Protein AF-A0A930F4P4-F1 (afdb_monomer_lite)

Foldseek 3Di:
DDPLLVLLVQQQVQQVHLVQFPDWDDDQFKIKTQGPDNVSHPQVSLCPDPQFVHWDQDPNIIITGRHRCVVVSVVSNCVRNVDDDDDDDDDDDDDVVVVVVVVVCCVLCVVCVVQLVVLCVLCVVLVVCPVVVVDDDPDPVSVVSNCSSCVCVVCVVVSD

Structure (mmCIF, N/CA/C/O backbone):
data_AF-A0A930F4P4-F1
#
_entry.id   AF-A0A930F4P4-F1
#
loop_
_atom_site.group_PDB
_atom_site.id
_atom_site.type_symbol
_atom_site.label_atom_id
_atom_site.label_alt_id
_atom_site.label_comp_id
_atom_site.label_asym_id
_atom_site.label_entity_id
_atom_site.label_seq_id
_atom_site.pdbx_PDB_ins_code
_atom_site.Cartn_x
_atom_site.Cartn_y
_atom_site.Cartn_z
_atom_site.occupancy
_atom_site.B_iso_or_equiv
_atom_site.auth_seq_id
_atom_site.auth_comp_id
_atom_site.auth_asym_id
_atom_site.auth_atom_id
_atom_site.pdbx_PDB_model_num
ATOM 1 N N . MET A 1 1 ? -22.867 -15.655 8.820 1.00 58.16 1 MET A N 1
ATOM 2 C CA . MET A 1 1 ? -21.708 -14.813 9.179 1.00 58.16 1 MET A CA 1
ATOM 3 C C . MET A 1 1 ? -20.467 -15.679 9.159 1.00 58.16 1 MET A C 1
ATOM 5 O O . MET A 1 1 ? -20.386 -16.603 9.967 1.00 58.16 1 MET A O 1
ATOM 9 N N . ASN A 1 2 ? -19.562 -15.405 8.221 1.00 81.19 2 ASN A N 1
ATOM 10 C CA . ASN A 1 2 ? -18.278 -16.103 8.097 1.00 81.19 2 ASN A CA 1
ATOM 11 C C . ASN A 1 2 ? -17.375 -15.764 9.297 1.00 81.19 2 ASN A C 1
ATOM 13 O O . ASN A 1 2 ? -17.566 -14.728 9.935 1.00 81.19 2 ASN A O 1
ATOM 17 N N . GLU A 1 3 ? -16.398 -16.612 9.625 1.00 85.56 3 GLU A N 1
ATOM 18 C CA . GLU A 1 3 ? -15.494 -16.368 10.765 1.00 85.56 3 GLU A CA 1
ATOM 19 C C . GLU A 1 3 ? -14.728 -15.046 10.627 1.00 85.56 3 GLU A C 1
ATOM 21 O O . GLU A 1 3 ? -14.674 -14.263 11.575 1.00 85.56 3 GLU A O 1
ATOM 26 N N . ASN A 1 4 ? -14.259 -14.732 9.416 1.00 88.69 4 ASN A N 1
ATOM 27 C CA . ASN A 1 4 ? -13.586 -13.468 9.101 1.00 88.69 4 ASN A CA 1
ATOM 28 C C . ASN A 1 4 ? -14.491 -12.250 9.317 1.00 88.69 4 ASN A C 1
ATOM 30 O O . ASN A 1 4 ? -14.046 -11.226 9.825 1.00 88.69 4 ASN A O 1
ATOM 34 N N . GLN A 1 5 ? -15.780 -12.386 9.007 1.00 88.12 5 GLN A N 1
ATOM 35 C CA . GLN A 1 5 ? -16.769 -11.333 9.203 1.00 88.12 5 GLN A CA 1
ATOM 36 C C . GLN A 1 5 ? -17.017 -11.063 10.694 1.00 88.12 5 GLN A C 1
ATOM 38 O O . GLN A 1 5 ? -17.101 -9.909 11.111 1.00 88.12 5 GLN A O 1
ATOM 43 N N . LYS A 1 6 ? -17.082 -12.120 11.515 1.00 89.94 6 LYS A N 1
ATOM 44 C CA . LYS A 1 6 ? -17.203 -11.991 12.976 1.00 89.94 6 LYS A CA 1
ATOM 45 C C . LYS A 1 6 ? -15.964 -11.334 13.578 1.00 89.94 6 LYS A C 1
ATOM 47 O O . LYS A 1 6 ? -16.098 -10.447 14.412 1.00 89.94 6 LYS A O 1
ATOM 52 N N . LEU A 1 7 ? -14.775 -11.738 13.126 1.00 91.38 7 LEU A N 1
ATOM 53 C CA . LEU A 1 7 ? -13.514 -11.151 13.569 1.00 91.38 7 LEU A CA 1
ATOM 54 C C . LEU A 1 7 ? -13.417 -9.669 13.178 1.00 91.38 7 LEU A C 1
ATOM 56 O O . LEU A 1 7 ? -13.073 -8.838 14.012 1.00 91.38 7 LEU A O 1
ATOM 60 N N . ALA A 1 8 ? -13.782 -9.322 11.944 1.00 91.38 8 ALA A N 1
ATOM 61 C CA . ALA A 1 8 ? -13.818 -7.940 11.480 1.00 91.38 8 ALA A CA 1
ATOM 62 C C . ALA A 1 8 ? -14.769 -7.069 12.319 1.00 91.38 8 ALA A C 1
ATOM 64 O O . ALA A 1 8 ? -14.388 -5.983 12.759 1.00 91.38 8 ALA A O 1
ATOM 65 N N . GLN A 1 9 ? -15.980 -7.562 12.596 1.00 90.50 9 GLN A N 1
ATOM 66 C CA . GLN A 1 9 ? -16.944 -6.865 13.446 1.00 90.50 9 GLN A CA 1
ATOM 67 C C . GLN A 1 9 ? -16.428 -6.708 14.884 1.00 90.50 9 GLN A C 1
ATOM 69 O O . GLN A 1 9 ? -16.490 -5.615 15.445 1.00 90.50 9 GLN A O 1
ATOM 74 N N . PHE A 1 10 ? -15.855 -7.768 15.456 1.00 92.38 10 PHE A N 1
ATOM 75 C CA . PHE A 1 10 ? -15.261 -7.733 16.791 1.00 92.38 10 PHE A CA 1
ATOM 76 C C . PHE A 1 10 ? -14.139 -6.693 16.889 1.00 92.38 10 PHE A C 1
ATOM 78 O O . PHE A 1 10 ? -14.086 -5.926 17.852 1.00 92.38 10 PHE A O 1
ATOM 85 N N . ILE A 1 11 ? -13.257 -6.627 15.884 1.00 92.75 11 ILE A N 1
ATOM 86 C CA . ILE A 1 11 ? -12.201 -5.611 15.832 1.00 92.75 11 ILE A CA 1
ATOM 87 C C . ILE A 1 11 ? -12.830 -4.218 15.795 1.00 92.75 11 ILE A C 1
ATOM 89 O O . ILE A 1 11 ? -12.423 -3.356 16.569 1.00 92.75 11 ILE A O 1
ATOM 93 N N . LEU A 1 12 ? -13.844 -4.003 14.953 1.00 91.31 12 LEU A N 1
ATOM 94 C CA . LEU A 1 12 ? -14.498 -2.704 14.797 1.00 91.31 12 LEU A CA 1
ATOM 95 C C . LEU A 1 12 ? -15.121 -2.190 16.103 1.00 91.31 12 LEU A C 1
ATOM 97 O O . LEU A 1 12 ? -14.959 -1.021 16.454 1.00 91.31 12 LEU A O 1
ATOM 101 N N . GLU A 1 13 ? -15.808 -3.060 16.837 1.00 91.00 13 GLU A N 1
ATOM 102 C CA . GLU A 1 13 ? -16.420 -2.725 18.127 1.00 91.00 13 GLU A CA 1
ATOM 103 C C . GLU A 1 13 ? -15.356 -2.368 19.175 1.00 91.00 13 GLU A C 1
ATOM 105 O O . GLU A 1 13 ? -15.496 -1.385 19.905 1.00 91.00 13 GLU A O 1
ATOM 110 N N . ASN A 1 14 ? -14.240 -3.099 19.191 1.00 92.50 14 ASN A N 1
ATOM 111 C CA . ASN A 1 14 ? -13.162 -2.889 20.156 1.00 92.50 14 ASN A CA 1
ATOM 112 C C . ASN A 1 14 ? -12.229 -1.722 19.826 1.00 92.50 14 ASN A C 1
ATOM 114 O O . ASN A 1 14 ? -11.478 -1.298 20.702 1.00 92.50 14 ASN A O 1
ATOM 118 N N . VAL A 1 15 ? -12.267 -1.174 18.610 1.00 91.62 15 VAL A N 1
ATOM 119 C CA . VAL A 1 15 ? -11.529 0.052 18.258 1.00 91.62 15 VAL A CA 1
ATOM 120 C C . VAL A 1 15 ? -12.364 1.321 18.419 1.00 91.62 15 VAL A C 1
ATOM 122 O O . VAL A 1 15 ? -11.922 2.385 17.999 1.00 91.62 15 VAL A O 1
ATOM 125 N N . GLY A 1 16 ? -1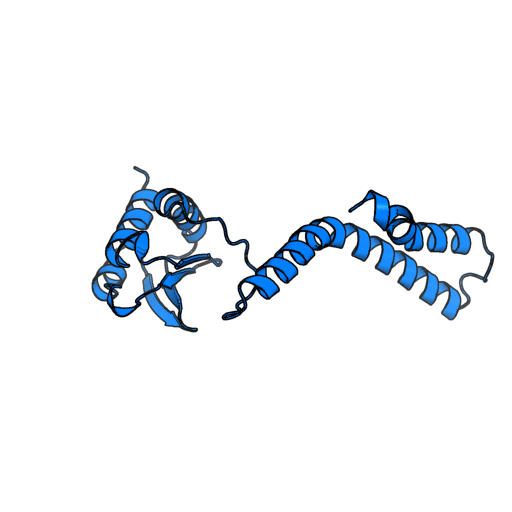3.550 1.249 19.033 1.00 85.31 16 GLY A N 1
ATOM 126 C CA . GLY A 1 16 ? -14.424 2.408 19.247 1.00 85.31 16 GLY A CA 1
ATOM 127 C C . GLY A 1 16 ? -15.399 2.683 18.097 1.00 85.31 16 GLY A C 1
ATOM 128 O O . GLY A 1 16 ? -15.924 3.793 17.993 1.00 85.31 16 GLY A O 1
ATOM 129 N N . GLY A 1 17 ? -15.648 1.686 17.243 1.00 88.12 17 GLY A N 1
ATOM 130 C CA . GLY A 1 17 ? -16.630 1.732 16.164 1.00 88.12 17 GLY A CA 1
ATOM 131 C C . GLY A 1 17 ? -16.146 2.424 14.889 1.00 88.12 17 GLY A C 1
ATOM 132 O O . GLY A 1 17 ? -15.059 3.000 14.822 1.00 88.12 17 GLY A O 1
ATOM 133 N N . LYS A 1 18 ? -17.006 2.398 13.862 1.00 85.56 18 LYS A N 1
ATOM 134 C CA . LYS A 1 18 ? -16.740 2.975 12.529 1.00 85.56 18 LYS A CA 1
ATOM 135 C C . LYS A 1 18 ? -16.308 4.439 12.565 1.00 85.56 18 LYS A C 1
ATOM 137 O O . LYS A 1 18 ? -15.495 4.862 11.760 1.00 85.56 18 LYS A O 1
ATOM 142 N N . GLU A 1 19 ? -16.818 5.210 13.521 1.00 85.00 19 GLU A N 1
ATOM 143 C CA . GLU A 1 19 ? -16.555 6.647 13.597 1.00 85.00 19 GLU A CA 1
ATOM 144 C C . GLU A 1 19 ? -15.145 6.969 14.093 1.00 85.00 19 GLU A C 1
ATOM 146 O O . GLU A 1 19 ? -14.644 8.067 13.830 1.00 85.00 19 GLU A O 1
ATOM 151 N N . ASN A 1 20 ? -14.509 6.021 14.789 1.00 87.75 20 ASN A N 1
ATOM 152 C CA . ASN A 1 20 ? -13.151 6.161 15.295 1.00 87.75 20 ASN A CA 1
ATOM 153 C C . ASN A 1 20 ? -12.086 5.703 14.289 1.00 87.75 20 ASN A C 1
ATOM 155 O O . ASN A 1 20 ? -10.915 6.023 14.472 1.00 87.75 20 ASN A O 1
ATOM 159 N N . VAL A 1 21 ? -12.474 4.986 13.233 1.00 88.50 21 VAL A N 1
ATOM 160 C CA . VAL A 1 21 ? -11.564 4.541 12.173 1.00 88.50 21 VAL A CA 1
ATOM 161 C C . VAL A 1 21 ? -11.439 5.653 11.133 1.00 88.50 21 VAL A C 1
ATOM 163 O O . VAL A 1 21 ? -12.424 6.067 10.529 1.00 88.50 21 VAL A O 1
ATOM 166 N N . GLU A 1 22 ? -10.227 6.168 10.948 1.00 84.75 22 GLU A N 1
ATOM 167 C CA . GLU A 1 22 ? -9.915 7.155 9.911 1.00 84.75 22 GLU A CA 1
ATOM 168 C C . GLU A 1 22 ? -9.569 6.456 8.595 1.00 84.75 22 GLU A C 1
ATOM 170 O O . GLU A 1 22 ? -10.137 6.785 7.559 1.00 84.75 22 GLU A O 1
ATOM 175 N N . SER A 1 23 ? -8.688 5.455 8.650 1.00 82.06 23 SER A N 1
ATOM 176 C CA . SER A 1 23 ? -8.375 4.602 7.505 1.00 82.06 23 SER A CA 1
ATOM 177 C C . SER A 1 23 ? -7.884 3.221 7.935 1.00 82.06 23 SER A C 1
ATOM 179 O O . SER A 1 23 ? -7.468 3.005 9.080 1.00 82.06 23 SER A O 1
ATOM 181 N N . ALA A 1 24 ? -7.966 2.262 7.014 1.00 88.12 24 ALA A N 1
ATOM 182 C CA . ALA A 1 24 ? -7.574 0.878 7.232 1.00 88.12 24 ALA A CA 1
ATOM 183 C C . ALA A 1 24 ? -6.755 0.367 6.042 1.00 88.12 24 ALA A C 1
ATOM 185 O O . ALA A 1 24 ? -7.159 0.512 4.891 1.00 88.12 24 ALA A O 1
ATOM 186 N N . THR A 1 25 ? -5.630 -0.284 6.326 1.00 89.00 25 THR A N 1
ATOM 187 C CA . THR A 1 25 ? -4.769 -0.947 5.333 1.00 89.00 25 THR A CA 1
ATOM 188 C C . THR A 1 25 ? -4.315 -2.301 5.872 1.00 89.00 25 THR A C 1
ATOM 190 O O . THR A 1 25 ? -4.450 -2.572 7.066 1.00 89.00 25 THR A O 1
ATOM 193 N N . HIS A 1 26 ? -3.758 -3.167 5.028 1.00 91.44 26 HIS A N 1
ATOM 194 C CA . HIS A 1 26 ? -3.198 -4.440 5.479 1.00 91.44 26 HIS A CA 1
ATOM 195 C C . HIS A 1 26 ? -1.883 -4.768 4.766 1.00 91.44 26 HIS A C 1
ATOM 197 O O . HIS A 1 26 ? -1.576 -4.241 3.699 1.00 91.44 26 HIS A O 1
ATOM 203 N N . CYS A 1 27 ? -1.078 -5.623 5.392 1.00 88.50 27 CYS A N 1
ATOM 204 C CA . CYS A 1 27 ? 0.033 -6.320 4.743 1.00 88.50 27 CYS A CA 1
ATOM 205 C C . CYS A 1 27 ? -0.228 -7.834 4.777 1.00 88.50 27 CYS A C 1
ATOM 207 O O . CYS A 1 27 ? -1.350 -8.253 5.018 1.00 88.50 27 CYS A O 1
ATOM 209 N N . MET A 1 28 ? 0.801 -8.665 4.588 1.00 86.69 28 MET A N 1
ATOM 210 C CA . MET A 1 28 ? 0.652 -10.128 4.578 1.00 86.69 28 MET A CA 1
ATOM 211 C C . MET A 1 28 ? 0.095 -10.713 5.891 1.00 86.69 28 MET A C 1
ATOM 213 O O . MET A 1 28 ? -0.517 -11.774 5.876 1.00 86.69 28 MET A O 1
ATOM 217 N N . THR A 1 29 ? 0.337 -10.064 7.040 1.00 94.06 29 THR A N 1
ATOM 218 C CA . THR A 1 29 ? -0.022 -10.621 8.363 1.00 94.06 29 THR A CA 1
ATOM 219 C C . THR A 1 29 ? -0.684 -9.648 9.336 1.00 94.06 29 THR A C 1
ATOM 221 O O . THR A 1 29 ? -1.091 -10.060 10.427 1.00 94.06 29 THR A O 1
ATOM 224 N N . ARG A 1 30 ? -0.777 -8.357 8.990 1.00 94.06 30 ARG A N 1
ATOM 225 C CA . ARG A 1 30 ? -1.219 -7.306 9.921 1.00 94.06 30 ARG A CA 1
ATOM 226 C C . ARG A 1 30 ? -2.266 -6.405 9.296 1.00 94.06 30 ARG A C 1
ATOM 228 O O . ARG A 1 30 ? -2.057 -5.892 8.197 1.00 94.06 30 ARG A O 1
ATOM 235 N N . LEU A 1 31 ? -3.333 -6.170 10.047 1.00 93.06 31 LEU A N 1
ATOM 236 C CA . LEU A 1 31 ? -4.327 -5.144 9.780 1.00 93.06 31 LEU A CA 1
ATOM 237 C C . LEU A 1 31 ? -3.872 -3.861 10.480 1.00 93.06 31 LEU A C 1
ATOM 239 O O . L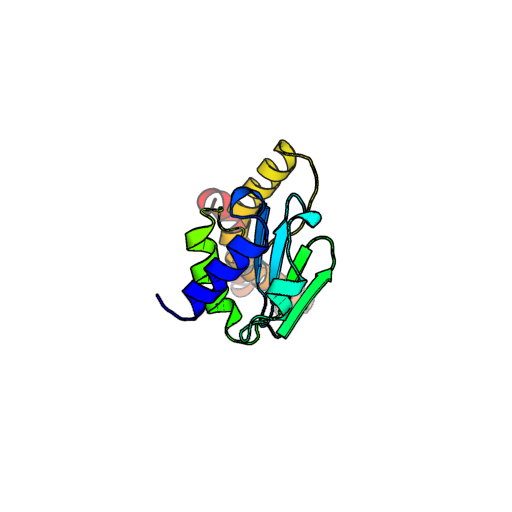EU A 1 31 ? -3.641 -3.856 11.688 1.00 93.06 31 LEU A O 1
ATOM 243 N N . ARG A 1 32 ? -3.695 -2.781 9.725 1.00 93.69 32 ARG A N 1
ATOM 244 C CA . ARG A 1 32 ? -3.215 -1.487 10.215 1.00 93.69 32 ARG A CA 1
ATOM 245 C C . ARG A 1 32 ? -4.362 -0.490 10.180 1.00 93.69 32 ARG A C 1
ATOM 247 O O . ARG A 1 32 ? -4.858 -0.147 9.110 1.00 93.69 32 ARG A O 1
ATOM 254 N N . LEU A 1 33 ? -4.752 -0.010 11.351 1.00 91.62 33 LEU A N 1
ATOM 255 C CA . LEU A 1 33 ? -5.844 0.932 11.535 1.00 91.62 33 LEU A CA 1
ATOM 256 C C . LEU A 1 33 ? -5.286 2.275 11.988 1.00 91.62 33 LEU A C 1
ATOM 258 O O . LEU A 1 33 ? -4.581 2.368 12.997 1.00 91.62 33 LEU A O 1
ATOM 262 N N . LYS A 1 34 ? -5.625 3.325 11.248 1.00 90.12 34 LYS A N 1
ATOM 263 C CA . LYS A 1 34 ? -5.442 4.698 11.700 1.00 90.12 34 LYS A CA 1
ATOM 264 C C . LYS A 1 34 ? -6.704 5.100 12.452 1.00 90.12 34 LYS A C 1
ATOM 266 O O . LYS A 1 34 ? -7.793 5.097 11.881 1.00 90.12 34 LYS A O 1
ATOM 271 N N . LEU A 1 35 ? -6.563 5.380 13.743 1.00 89.50 35 LEU A N 1
ATOM 272 C CA . LEU A 1 35 ? -7.678 5.738 14.615 1.00 89.50 35 LEU A CA 1
ATOM 273 C C . LEU A 1 35 ? -7.635 7.230 14.938 1.00 89.50 35 LEU A C 1
ATOM 275 O O . LEU A 1 35 ? -6.556 7.775 15.164 1.00 89.50 35 LEU A O 1
ATOM 279 N N . LYS A 1 36 ? -8.807 7.865 15.028 1.00 87.50 36 LYS A N 1
ATOM 280 C CA . LYS A 1 36 ? -8.929 9.261 15.479 1.00 87.50 36 LYS A CA 1
ATOM 281 C C . LYS A 1 36 ? -8.522 9.405 16.942 1.00 87.50 36 LYS A C 1
ATOM 283 O O . LYS A 1 36 ? -7.842 10.357 17.307 1.00 87.50 36 LYS A O 1
ATOM 288 N N . ASP A 1 37 ? -8.933 8.447 17.769 1.00 88.62 37 ASP A N 1
ATOM 289 C CA . ASP A 1 37 ? -8.560 8.363 19.174 1.00 88.62 37 ASP A CA 1
ATOM 290 C C . ASP A 1 37 ? -8.128 6.936 19.518 1.00 88.62 37 ASP A C 1
ATOM 292 O O . ASP A 1 37 ? -8.932 6.000 19.561 1.00 88.62 37 ASP A O 1
ATOM 296 N N . THR A 1 38 ? -6.832 6.767 19.772 1.00 87.56 38 THR A N 1
ATOM 297 C CA . THR A 1 38 ? -6.257 5.458 20.110 1.00 87.56 38 THR A CA 1
ATOM 298 C C . THR A 1 38 ? -6.656 5.001 21.519 1.00 87.56 38 THR A C 1
ATOM 300 O O . THR A 1 38 ? -6.639 3.805 21.799 1.00 87.56 38 THR A O 1
ATOM 303 N N . SER A 1 39 ? -7.085 5.913 22.395 1.00 87.50 39 SER A N 1
ATOM 304 C CA . SER A 1 39 ? -7.487 5.602 23.777 1.00 87.50 39 SER A CA 1
ATOM 305 C C . SER A 1 39 ? -8.792 4.805 23.843 1.00 87.50 39 SER A C 1
ATOM 307 O O . SER A 1 39 ? -9.045 4.108 24.821 1.00 87.50 39 SER A O 1
ATOM 309 N N . LYS A 1 40 ? -9.615 4.881 22.789 1.00 87.88 40 LYS A N 1
ATOM 310 C CA . LYS A 1 40 ? -10.861 4.111 22.653 1.00 87.88 40 LYS A CA 1
ATOM 311 C C . LYS A 1 40 ? -10.629 2.663 22.223 1.00 87.88 40 LYS A C 1
ATOM 313 O O . LYS A 1 40 ? -11.574 1.879 22.226 1.00 87.88 40 LYS A O 1
ATOM 318 N N . ALA A 1 41 ? -9.403 2.307 21.837 1.00 90.81 41 ALA A N 1
ATOM 319 C CA . ALA A 1 41 ? -9.078 0.949 21.439 1.00 90.81 41 ALA A CA 1
ATOM 320 C C . ALA A 1 41 ? -8.843 0.056 22.664 1.00 90.81 41 ALA A C 1
ATOM 322 O O . ALA A 1 41 ? -7.867 0.219 23.400 1.00 90.81 41 ALA A O 1
ATOM 323 N N . ASN A 1 42 ? -9.705 -0.941 22.852 1.00 92.44 42 ASN A N 1
ATOM 324 C CA . ASN A 1 42 ? -9.560 -1.947 23.895 1.00 92.44 42 ASN A CA 1
ATOM 325 C C . ASN A 1 42 ? -8.590 -3.052 23.453 1.00 92.44 42 ASN A C 1
ATOM 327 O O . ASN A 1 42 ? -8.983 -4.140 23.032 1.00 92.44 42 ASN A O 1
ATOM 331 N N . ARG A 1 43 ? -7.293 -2.752 23.555 1.00 91.12 43 ARG A N 1
ATOM 332 C CA . ARG A 1 43 ? -6.206 -3.666 23.173 1.00 91.12 43 ARG A CA 1
ATOM 333 C C . ARG A 1 43 ? -6.223 -4.972 23.957 1.00 91.12 43 ARG A C 1
ATOM 335 O O . ARG A 1 43 ? -6.032 -6.024 23.369 1.00 91.12 43 ARG A O 1
ATOM 342 N N . THR A 1 44 ? -6.546 -4.917 25.247 1.00 89.88 44 THR A N 1
ATOM 343 C CA . THR A 1 44 ? -6.651 -6.114 26.086 1.00 89.88 44 THR A CA 1
ATOM 344 C C . THR A 1 44 ? -7.710 -7.076 25.555 1.00 89.88 44 THR A C 1
ATOM 346 O O . THR A 1 44 ? -7.488 -8.280 25.535 1.00 89.88 44 THR A O 1
ATOM 349 N N . ASN A 1 45 ? -8.862 -6.575 25.105 1.00 91.94 45 ASN A N 1
ATOM 350 C CA . ASN A 1 45 ? -9.897 -7.443 24.542 1.00 91.94 45 ASN A CA 1
ATOM 351 C C . ASN A 1 45 ? -9.509 -7.972 23.152 1.00 91.94 45 ASN A C 1
ATOM 353 O O . ASN A 1 45 ? -9.774 -9.128 22.838 1.00 91.94 45 ASN A O 1
ATOM 357 N N . LEU A 1 46 ? -8.827 -7.153 22.344 1.00 92.06 46 LEU A N 1
ATOM 358 C CA . LEU A 1 46 ? -8.289 -7.585 21.054 1.00 92.06 46 LEU A CA 1
ATOM 359 C C . LEU A 1 46 ? -7.251 -8.707 21.214 1.00 92.06 46 LEU A C 1
ATOM 361 O O . LEU A 1 46 ? -7.338 -9.704 20.509 1.00 92.06 46 LEU A O 1
ATOM 365 N N . ASP A 1 47 ? -6.325 -8.586 22.165 1.00 91.81 47 ASP A N 1
ATOM 366 C CA . ASP A 1 47 ? -5.264 -9.575 22.411 1.00 91.81 47 ASP A CA 1
ATOM 367 C C . ASP A 1 47 ? -5.795 -10.908 22.970 1.00 91.81 47 ASP A C 1
ATOM 369 O O . ASP A 1 47 ? -5.149 -11.940 22.822 1.00 91.81 47 ASP A O 1
ATOM 373 N N . ASN A 1 48 ? -6.975 -10.904 23.599 1.00 91.88 48 ASN A N 1
ATOM 374 C CA . ASN A 1 48 ? -7.608 -12.111 24.141 1.00 91.88 48 ASN A CA 1
ATOM 375 C C . ASN A 1 48 ? -8.449 -12.882 23.109 1.00 91.88 48 ASN A C 1
ATOM 377 O O . ASN A 1 48 ? -8.966 -13.958 23.415 1.00 91.88 48 ASN A O 1
ATOM 381 N N . HIS A 1 49 ? -8.632 -12.346 21.901 1.00 92.50 49 HIS A N 1
ATOM 382 C CA . HIS A 1 49 ? -9.436 -13.003 20.879 1.00 92.50 49 HIS A CA 1
ATOM 383 C C . HIS A 1 49 ? -8.627 -14.108 20.172 1.00 92.50 49 HIS A C 1
ATOM 385 O O . HIS A 1 49 ? -7.529 -13.837 19.694 1.00 92.50 49 HIS A O 1
ATOM 391 N N . PRO A 1 50 ? -9.165 -15.331 19.989 1.00 88.06 50 PRO A N 1
ATOM 392 C CA . PRO A 1 50 ? -8.407 -16.468 19.443 1.00 88.06 50 PRO A CA 1
ATOM 393 C C . PRO A 1 50 ? -7.890 -16.260 18.009 1.00 88.06 50 PRO A C 1
ATOM 395 O O . PRO A 1 50 ? -6.921 -16.887 17.600 1.00 88.06 50 PRO A O 1
ATOM 398 N N . GLY A 1 51 ? -8.537 -15.380 17.241 1.00 87.62 51 GLY A N 1
ATOM 399 C CA . GLY A 1 51 ? -8.116 -14.989 15.889 1.00 87.62 51 GLY A CA 1
ATOM 400 C C . GLY A 1 51 ? -7.095 -13.845 15.824 1.00 87.62 51 GLY A C 1
ATOM 401 O O . GLY A 1 51 ? -6.815 -13.362 14.731 1.00 87.62 51 GLY A O 1
ATOM 402 N N . ILE A 1 52 ? -6.591 -13.354 16.960 1.00 93.75 52 ILE A N 1
ATOM 403 C CA . ILE A 1 52 ? -5.622 -12.253 17.034 1.00 93.75 52 ILE A CA 1
ATOM 404 C C . ILE A 1 52 ? -4.406 -12.749 17.814 1.00 93.75 52 ILE A C 1
ATOM 406 O O . ILE A 1 52 ? -4.520 -13.231 18.933 1.00 93.75 52 ILE A O 1
ATOM 410 N N . ILE A 1 53 ? -3.224 -12.627 17.215 1.00 92.31 53 ILE A N 1
ATOM 411 C CA . ILE A 1 53 ? -1.962 -13.037 17.839 1.00 92.31 53 ILE A CA 1
ATOM 412 C C . ILE A 1 53 ? -1.509 -11.975 18.843 1.00 92.31 53 ILE A C 1
ATOM 414 O O . ILE A 1 53 ? -1.039 -12.301 19.927 1.00 92.31 53 ILE A O 1
ATOM 418 N N . SER A 1 54 ? -1.584 -10.699 18.457 1.00 92.62 54 SER A N 1
ATOM 419 C CA . SER A 1 54 ? -1.332 -9.553 19.339 1.00 92.62 54 SER A CA 1
ATOM 420 C C . SER A 1 54 ? -1.676 -8.229 18.658 1.00 92.62 54 SER A C 1
ATOM 422 O O . SER A 1 54 ? -1.798 -8.137 17.432 1.00 92.62 54 SER A O 1
ATOM 424 N N . THR A 1 55 ? -1.785 -7.176 19.463 1.00 93.12 55 THR A N 1
ATOM 425 C CA . THR A 1 55 ? -1.968 -5.798 19.027 1.00 93.12 55 THR A CA 1
ATOM 426 C C . THR A 1 55 ? -0.843 -4.896 19.511 1.00 93.12 55 THR A C 1
ATOM 428 O O . THR A 1 55 ? -0.434 -4.883 20.676 1.00 93.12 55 THR A O 1
ATOM 431 N N . GLN A 1 56 ? -0.357 -4.054 18.609 1.00 92.75 56 GLN A N 1
ATOM 432 C CA . GLN A 1 56 ? 0.688 -3.083 18.910 1.00 92.75 56 GLN A CA 1
ATOM 433 C C . GLN A 1 56 ? 0.354 -1.730 18.301 1.00 92.75 56 GLN A C 1
ATOM 435 O O . GLN A 1 56 ? -0.317 -1.646 17.278 1.00 92.75 56 GLN A O 1
ATOM 440 N N . ILE A 1 57 ? 0.849 -0.660 18.914 1.00 90.25 57 ILE A N 1
ATOM 441 C CA . ILE A 1 57 ? 0.795 0.677 18.325 1.00 90.25 57 ILE A CA 1
ATOM 442 C C . ILE A 1 57 ? 2.190 0.975 17.792 1.00 90.25 57 ILE A C 1
ATOM 444 O O . ILE A 1 57 ? 3.157 0.976 18.550 1.00 90.25 57 ILE A O 1
ATOM 448 N N . ALA A 1 58 ? 2.295 1.195 16.488 1.00 86.62 58 ALA A N 1
ATOM 449 C CA . ALA A 1 58 ? 3.542 1.562 15.831 1.00 86.62 58 ALA A CA 1
ATOM 450 C C . ALA A 1 58 ? 3.239 2.573 14.728 1.00 86.62 58 ALA A C 1
ATOM 452 O O . ALA A 1 58 ? 2.223 2.451 14.044 1.00 86.62 58 ALA A O 1
ATOM 453 N N . GLU A 1 59 ? 4.103 3.581 14.583 1.00 84.94 59 GLU A N 1
ATOM 454 C CA . GLU A 1 59 ? 3.952 4.636 13.565 1.00 84.94 59 GLU A CA 1
ATOM 455 C C . GLU A 1 59 ? 2.593 5.363 13.658 1.00 84.94 59 GLU A C 1
ATOM 457 O O . GLU A 1 59 ? 1.977 5.706 12.654 1.00 84.94 59 GLU A O 1
ATOM 462 N N . GLY A 1 60 ? 2.068 5.540 14.878 1.00 82.50 60 GLY A N 1
ATOM 463 C CA . GLY A 1 60 ? 0.766 6.184 15.102 1.00 82.50 60 GLY A CA 1
ATOM 464 C C . GLY A 1 60 ? -0.449 5.385 14.607 1.00 82.50 60 GLY A C 1
ATOM 465 O O . GLY A 1 60 ? -1.545 5.935 14.541 1.00 82.50 60 GLY A O 1
ATOM 466 N N . LYS A 1 61 ? -0.279 4.103 14.261 1.00 89.12 61 LYS A N 1
ATOM 467 C CA . LYS A 1 61 ? -1.348 3.199 13.808 1.00 89.12 61 LYS A CA 1
ATOM 468 C C . LYS A 1 61 ? -1.487 2.028 14.774 1.00 89.12 61 LYS A C 1
ATOM 470 O O . LYS A 1 61 ? -0.490 1.500 15.275 1.00 89.12 61 LYS A O 1
ATOM 475 N N . LEU A 1 62 ? -2.720 1.592 15.006 1.00 93.69 62 LEU A N 1
ATOM 476 C CA . LEU A 1 62 ? -3.000 0.338 15.694 1.00 93.69 62 LEU A CA 1
ATOM 477 C C . LEU A 1 62 ? -2.792 -0.811 14.703 1.00 93.69 62 LEU A C 1
ATOM 479 O O . LEU A 1 62 ? -3.463 -0.884 13.677 1.00 93.69 62 LEU A O 1
ATOM 483 N N . GLN A 1 63 ? -1.858 -1.706 14.998 1.00 93.50 63 GLN A N 1
ATOM 484 C CA . GLN A 1 63 ? -1.597 -2.904 14.210 1.00 93.50 63 GLN A CA 1
ATOM 485 C C . GLN A 1 63 ? -2.168 -4.114 14.940 1.00 93.50 63 GLN A C 1
ATOM 487 O O . GLN A 1 63 ? -1.726 -4.440 16.041 1.00 93.50 63 GLN A O 1
ATOM 492 N N . VAL A 1 64 ? -3.127 -4.779 14.306 1.00 94.44 64 VAL A N 1
ATOM 493 C CA . VAL A 1 64 ? -3.706 -6.044 14.756 1.00 94.44 64 VAL A CA 1
ATOM 494 C C . VAL A 1 64 ? -3.048 -7.161 13.955 1.00 94.44 64 VAL A C 1
ATOM 496 O O . VAL A 1 64 ? -3.156 -7.207 12.727 1.00 94.44 64 VAL A O 1
ATOM 499 N N . ILE A 1 65 ? -2.312 -8.034 14.634 1.00 94.56 65 ILE A N 1
ATOM 500 C CA . ILE A 1 65 ? -1.606 -9.156 14.017 1.00 94.56 65 ILE A CA 1
ATOM 501 C C . ILE A 1 65 ? -2.562 -10.346 13.999 1.00 94.56 65 ILE A C 1
ATOM 503 O O . ILE A 1 65 ? -2.912 -10.873 15.050 1.00 94.56 65 ILE A O 1
ATOM 507 N N . ILE A 1 66 ? -2.979 -10.755 12.803 1.00 93.50 66 ILE A N 1
ATOM 508 C CA . ILE A 1 66 ? -3.971 -11.823 12.589 1.00 93.50 66 ILE A CA 1
ATOM 509 C C . ILE A 1 66 ? -3.291 -13.068 12.005 1.00 93.50 66 ILE A C 1
ATOM 511 O O . ILE A 1 66 ? -3.597 -14.188 12.394 1.00 93.50 66 ILE A O 1
ATOM 515 N N . GLY A 1 67 ? -2.332 -12.876 11.093 1.00 90.31 67 GLY A N 1
ATOM 516 C CA . GLY A 1 67 ? -1.719 -13.954 10.314 1.00 90.31 67 GLY A CA 1
ATOM 517 C C . GLY A 1 67 ? -2.152 -13.920 8.848 1.00 90.31 67 GLY A C 1
ATOM 518 O O . GLY A 1 67 ? -2.593 -12.889 8.349 1.00 90.31 67 GLY A O 1
ATOM 519 N N . THR A 1 68 ? -2.005 -15.037 8.140 1.00 89.44 68 THR A N 1
ATOM 520 C CA . THR A 1 68 ? -2.169 -15.116 6.674 1.00 89.44 68 THR A CA 1
ATOM 521 C C . THR A 1 68 ? -3.587 -14.829 6.177 1.00 89.44 68 THR A C 1
ATOM 523 O O . THR A 1 68 ? -3.753 -14.439 5.029 1.00 89.44 68 THR A O 1
ATOM 526 N N . GLN A 1 69 ? -4.603 -14.970 7.034 1.00 90.56 69 GLN A N 1
ATOM 527 C CA . GLN A 1 69 ? -6.011 -14.686 6.715 1.00 90.56 69 GLN A CA 1
ATOM 528 C C . GLN A 1 69 ? -6.384 -13.193 6.790 1.00 90.56 69 GLN A C 1
ATOM 530 O O . GLN A 1 69 ? -7.553 -12.830 6.678 1.00 90.56 69 GLN A O 1
ATOM 535 N N . VAL A 1 70 ? -5.414 -12.303 7.026 1.00 91.31 70 VAL A N 1
ATOM 536 C CA . VAL A 1 70 ? -5.671 -10.866 7.201 1.00 91.31 70 VAL A CA 1
ATOM 537 C C . VAL A 1 70 ? -6.319 -10.209 5.979 1.00 91.31 70 VAL A C 1
ATOM 539 O O . VAL A 1 70 ? -7.085 -9.266 6.158 1.00 91.31 70 VAL A O 1
ATOM 542 N N . GLY A 1 71 ? -6.048 -10.708 4.767 1.00 88.56 71 GLY A N 1
ATOM 543 C CA . GLY A 1 71 ? -6.667 -10.209 3.535 1.00 88.56 71 GLY A CA 1
ATOM 544 C C . GLY A 1 71 ? -8.186 -10.372 3.570 1.00 88.56 71 GLY A C 1
ATOM 545 O O . GLY A 1 71 ? -8.913 -9.389 3.457 1.00 88.56 71 GLY A O 1
ATOM 546 N N . ASP A 1 72 ? -8.663 -11.580 3.874 1.00 90.12 72 ASP A N 1
ATOM 547 C CA . ASP A 1 72 ? -10.098 -11.869 3.961 1.00 90.12 72 ASP A CA 1
ATOM 548 C C . ASP A 1 72 ? -10.780 -11.075 5.089 1.00 90.12 72 ASP A C 1
ATOM 550 O O . ASP A 1 72 ? -11.913 -10.612 4.959 1.00 90.12 72 ASP A O 1
ATOM 554 N N . VAL A 1 73 ? -10.093 -10.901 6.225 1.00 91.06 73 VAL A N 1
ATOM 555 C CA . VAL A 1 73 ? -10.616 -10.102 7.346 1.00 91.06 73 VAL A CA 1
ATOM 556 C C . VAL A 1 73 ? -10.698 -8.627 6.968 1.00 91.06 73 VAL A C 1
ATOM 558 O O . VAL A 1 73 ? -11.663 -7.964 7.339 1.00 91.06 73 VAL A O 1
ATOM 561 N N . TYR A 1 74 ? -9.717 -8.109 6.227 1.00 89.94 74 TYR A N 1
ATOM 562 C CA . TYR A 1 74 ? -9.731 -6.738 5.727 1.00 89.94 74 TYR A CA 1
ATOM 563 C C . TYR A 1 74 ? -10.914 -6.497 4.785 1.00 89.94 74 TYR A C 1
ATOM 565 O O . TYR A 1 74 ? -11.620 -5.506 4.964 1.00 89.94 74 TYR A O 1
ATOM 573 N N . GLU A 1 75 ? -11.174 -7.411 3.846 1.00 88.25 75 GLU A N 1
ATOM 574 C CA . GLU A 1 75 ? -12.311 -7.308 2.922 1.00 88.25 75 GLU A CA 1
ATOM 575 C C . GLU A 1 75 ? -13.660 -7.261 3.646 1.00 88.25 75 GLU A C 1
ATOM 577 O O . GLU A 1 75 ? -14.557 -6.510 3.262 1.00 88.25 75 GLU A O 1
ATOM 582 N N . GLU A 1 76 ? -13.823 -8.035 4.718 1.00 88.50 76 GLU A N 1
ATOM 583 C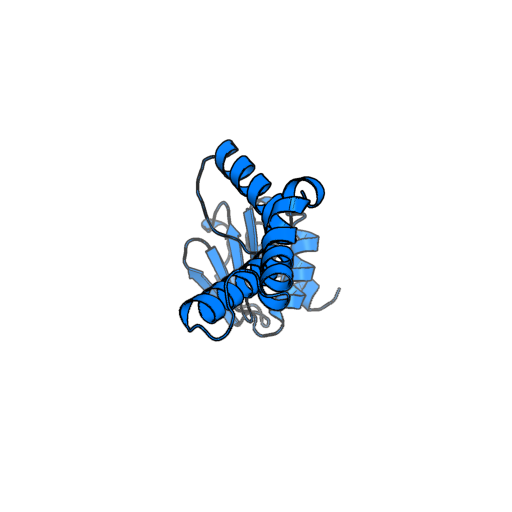 CA . GLU A 1 76 ? -15.024 -7.953 5.550 1.00 88.50 76 GLU A CA 1
ATOM 584 C C . GLU A 1 76 ? -15.045 -6.674 6.398 1.00 88.50 76 GLU A C 1
ATOM 586 O O . GLU A 1 76 ? -16.092 -6.046 6.555 1.00 88.50 76 GLU A O 1
ATOM 591 N N . PHE A 1 77 ? -13.890 -6.239 6.904 1.00 88.62 77 PHE A N 1
ATOM 592 C CA . PHE A 1 77 ? -13.759 -5.029 7.713 1.00 88.62 77 PHE A CA 1
ATOM 593 C C . PHE A 1 77 ? -14.177 -3.779 6.935 1.00 88.62 77 PHE A C 1
ATOM 595 O O . PHE A 1 77 ? -15.006 -3.011 7.422 1.00 88.62 77 PHE A O 1
ATOM 602 N N . ILE A 1 78 ? -13.701 -3.593 5.702 1.00 84.69 78 ILE A N 1
ATOM 603 C CA . ILE A 1 78 ? -14.054 -2.418 4.885 1.00 84.69 78 ILE A CA 1
ATOM 604 C C . ILE A 1 78 ? -15.561 -2.327 4.592 1.00 84.69 78 ILE A C 1
ATOM 606 O O . ILE A 1 78 ? -16.117 -1.225 4.607 1.00 84.69 78 ILE A O 1
ATOM 610 N N . LYS A 1 79 ? -16.256 -3.467 4.437 1.00 83.38 79 LYS A N 1
ATOM 611 C CA . LYS A 1 79 ? -17.718 -3.510 4.236 1.00 83.38 79 LYS A CA 1
ATOM 612 C C . LYS A 1 79 ? -18.473 -2.915 5.429 1.00 83.38 79 LYS A C 1
ATOM 614 O O . LYS A 1 79 ? -19.489 -2.242 5.246 1.00 83.38 79 LYS A O 1
ATOM 619 N N . PHE A 1 80 ? -17.969 -3.119 6.647 1.00 77.38 80 PHE A N 1
ATOM 620 C CA . PHE A 1 80 ? -18.582 -2.591 7.867 1.00 77.38 80 PHE A CA 1
ATOM 621 C C . PHE A 1 80 ? -18.295 -1.113 8.115 1.00 77.38 80 PHE A C 1
ATOM 623 O O . PHE A 1 80 ? -19.145 -0.404 8.657 1.00 77.38 80 PHE A O 1
ATOM 630 N N . VAL A 1 81 ? -17.106 -0.642 7.741 1.00 71.31 81 VAL A N 1
ATOM 631 C CA . VAL A 1 81 ? -16.682 0.725 8.065 1.00 71.31 81 VAL A CA 1
ATOM 632 C C . VAL A 1 81 ? -17.264 1.745 7.074 1.00 71.31 81 VAL A C 1
ATOM 634 O O . VAL A 1 81 ? -17.398 2.909 7.440 1.00 71.31 81 VAL A O 1
ATOM 637 N N . HIS A 1 82 ? -17.704 1.341 5.867 1.00 56.03 82 HIS A N 1
ATOM 638 C CA . HIS A 1 82 ? -18.138 2.284 4.812 1.00 56.03 82 HIS A CA 1
ATOM 639 C C . HIS A 1 82 ? -17.098 3.411 4.606 1.00 56.03 82 HIS A C 1
ATOM 641 O O . HIS A 1 82 ? -17.435 4.560 4.321 1.00 56.03 82 HIS A O 1
ATOM 647 N N . VAL A 1 83 ? -15.815 3.093 4.803 1.00 49.78 83 VAL A N 1
ATOM 648 C CA . VAL A 1 83 ? -14.705 4.024 4.604 1.00 49.78 83 VAL A CA 1
ATOM 649 C C . VAL A 1 83 ? -14.103 3.740 3.24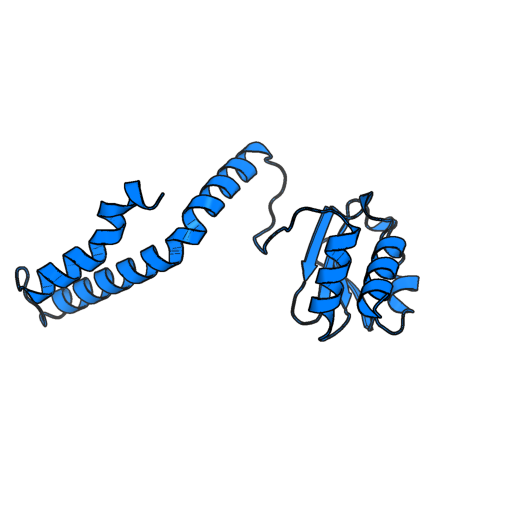1 1.00 49.78 83 VAL A C 1
ATOM 651 O O . VAL A 1 83 ? -13.831 2.594 2.893 1.00 49.78 83 VAL A O 1
ATOM 654 N N . VAL A 1 84 ? -13.980 4.823 2.477 1.00 42.06 84 VAL A N 1
ATOM 655 C CA . VAL A 1 84 ? -13.386 4.912 1.145 1.00 42.06 84 VAL A CA 1
ATOM 656 C C . VAL A 1 84 ? -12.101 4.089 1.102 1.00 42.06 84 VAL A C 1
ATOM 658 O O . VAL A 1 84 ? -11.236 4.264 1.957 1.00 42.06 84 VAL A O 1
ATOM 661 N N . GLU A 1 85 ? -11.990 3.199 0.116 1.00 38.97 85 GLU A N 1
ATOM 662 C CA . GLU A 1 85 ? -10.763 2.461 -0.175 1.00 38.97 85 GLU A CA 1
ATOM 663 C C . GLU A 1 85 ? -9.595 3.446 -0.325 1.00 38.97 85 GLU A C 1
ATOM 665 O O . GLU A 1 85 ? -9.479 4.158 -1.324 1.00 38.97 85 GLU A O 1
ATOM 670 N N . GLU A 1 86 ? -8.715 3.502 0.673 1.00 36.34 86 GLU A N 1
ATOM 671 C CA . GLU A 1 86 ? -7.378 4.047 0.482 1.00 36.34 86 GLU A CA 1
ATOM 672 C C . GLU A 1 86 ? -6.511 2.918 -0.074 1.00 36.34 86 GLU A C 1
ATOM 674 O O . GLU A 1 86 ? -5.982 2.081 0.659 1.00 36.34 86 GLU A O 1
ATOM 679 N N . THR A 1 87 ? -6.373 2.887 -1.403 1.00 34.19 87 THR A N 1
ATOM 680 C CA . THR A 1 87 ? -5.246 2.216 -2.065 1.00 34.19 87 THR A CA 1
ATOM 681 C C . THR A 1 87 ? -3.940 2.625 -1.375 1.00 34.19 87 THR A C 1
ATOM 683 O O . THR A 1 87 ? -3.801 3.785 -0.982 1.00 34.19 87 THR A O 1
ATOM 686 N N . PRO A 1 88 ? -2.969 1.711 -1.225 1.00 35.09 88 PRO A N 1
ATOM 687 C CA . PRO A 1 88 ? -1.767 1.972 -0.450 1.00 35.09 88 PRO A CA 1
ATOM 688 C C . PRO A 1 88 ? -0.902 3.037 -1.135 1.00 35.09 88 PRO A C 1
ATOM 690 O O . PRO A 1 88 ? -0.119 2.720 -2.024 1.00 35.09 88 PRO A O 1
ATOM 693 N N . GLN A 1 89 ? -1.018 4.295 -0.708 1.00 33.62 89 GLN A N 1
ATOM 694 C CA . GLN A 1 89 ? -0.013 5.324 -0.962 1.00 33.62 89 GLN A CA 1
ATOM 695 C C . GLN A 1 89 ? -0.009 6.393 0.141 1.00 33.62 89 GLN A C 1
ATOM 697 O O . GLN A 1 89 ? -0.982 7.106 0.341 1.00 33.62 89 GLN A O 1
ATOM 702 N N . GLU A 1 90 ? 1.128 6.414 0.841 1.00 35.28 90 GLU A N 1
ATOM 703 C CA . GLU A 1 90 ? 1.806 7.500 1.564 1.00 35.28 90 GLU A CA 1
ATOM 704 C C . GLU A 1 90 ? 1.024 8.474 2.465 1.00 35.28 90 GLU A C 1
ATOM 706 O O . GLU A 1 90 ? 0.085 9.172 2.098 1.00 35.28 90 GLU A O 1
ATOM 711 N N . GLU A 1 91 ? 1.542 8.588 3.689 1.00 42.00 91 GLU A N 1
ATOM 712 C CA . GLU A 1 91 ? 1.227 9.637 4.650 1.00 42.00 91 GLU A CA 1
ATOM 713 C C . GLU A 1 91 ? 1.435 11.027 4.043 1.00 42.00 91 GLU A C 1
ATOM 715 O O . GLU A 1 91 ? 2.479 11.289 3.457 1.00 42.00 91 GLU A O 1
ATOM 720 N N . THR A 1 92 ? 0.532 11.976 4.298 1.00 38.88 92 THR A N 1
ATOM 721 C CA . THR A 1 92 ? 0.961 13.332 4.685 1.00 38.88 92 THR A CA 1
ATOM 722 C C . THR A 1 92 ? -0.167 14.160 5.289 1.00 38.88 92 THR A C 1
ATOM 724 O O . THR A 1 92 ? -1.260 14.300 4.742 1.00 38.88 92 THR A O 1
ATOM 727 N N . LYS A 1 93 ? 0.169 14.726 6.451 1.00 36.31 93 LYS A N 1
ATOM 728 C CA . LYS A 1 93 ? -0.527 15.770 7.205 1.00 36.31 93 LYS A CA 1
ATOM 729 C C . LYS A 1 93 ? -1.061 16.911 6.330 1.00 36.31 93 LYS A C 1
ATOM 731 O O . LYS A 1 93 ? -0.365 17.394 5.445 1.00 36.31 93 LYS A O 1
ATOM 736 N N . ASP A 1 94 ? -2.243 17.397 6.706 1.00 49.44 94 ASP A N 1
ATOM 737 C CA . ASP A 1 94 ? -2.691 18.795 6.625 1.00 49.44 94 ASP A CA 1
ATOM 738 C C . ASP A 1 94 ? -2.150 19.651 5.471 1.00 49.44 94 ASP A C 1
ATOM 740 O O . ASP A 1 94 ? -1.387 20.587 5.692 1.00 49.44 94 ASP A O 1
ATOM 744 N N . LYS A 1 95 ? -2.640 19.402 4.249 1.00 43.53 95 LYS A N 1
ATOM 745 C CA . LYS A 1 95 ? -2.964 20.440 3.249 1.00 43.53 95 LYS A CA 1
ATOM 746 C C . LYS A 1 95 ? -4.098 19.926 2.362 1.00 43.53 95 LYS A C 1
ATOM 748 O O . LYS A 1 95 ? -3.861 19.405 1.280 1.00 43.53 95 LYS A O 1
ATOM 753 N N . ASN A 1 96 ? -5.343 20.078 2.814 1.00 64.88 96 ASN A N 1
ATOM 754 C CA . ASN A 1 96 ? -6.541 19.493 2.185 1.00 64.88 96 ASN A CA 1
ATOM 755 C C . ASN A 1 96 ? -6.708 19.849 0.685 1.00 64.88 96 ASN A C 1
ATOM 757 O O . ASN A 1 96 ? -7.284 19.086 -0.082 1.00 64.88 96 ASN A O 1
ATOM 761 N N . VAL A 1 97 ? -6.156 20.983 0.236 1.00 71.06 97 VAL A N 1
ATOM 762 C CA . VAL A 1 97 ? -6.079 21.343 -1.190 1.00 71.06 97 VAL A CA 1
ATOM 763 C C . VAL A 1 97 ? -4.867 20.732 -1.890 1.00 71.06 97 VAL A C 1
ATOM 765 O O . VAL A 1 97 ? -5.035 20.124 -2.939 1.00 71.06 97 VAL A O 1
ATOM 768 N N . LEU A 1 98 ? -3.664 20.816 -1.312 1.00 74.31 98 LEU A N 1
ATOM 769 C CA . LEU A 1 98 ? -2.450 20.287 -1.943 1.00 74.31 98 LEU A CA 1
ATOM 770 C C . LEU A 1 98 ? -2.496 18.759 -2.075 1.00 74.31 98 LEU A C 1
ATOM 772 O O . LEU A 1 98 ? -2.122 18.247 -3.120 1.00 74.31 98 LEU A O 1
ATOM 776 N N . ASN A 1 99 ? -3.036 18.047 -1.081 1.00 68.31 99 ASN A N 1
ATOM 777 C CA . ASN A 1 99 ? -3.247 16.600 -1.162 1.00 68.31 99 ASN A CA 1
ATOM 778 C C . ASN A 1 99 ? -4.323 16.234 -2.187 1.00 68.31 99 ASN A C 1
ATOM 780 O O . ASN A 1 99 ? -4.193 15.210 -2.841 1.00 68.31 99 ASN A O 1
ATOM 784 N N . ARG A 1 100 ? -5.357 17.065 -2.389 1.00 68.94 100 ARG A N 1
ATOM 785 C CA . ARG A 1 100 ? -6.328 16.851 -3.477 1.00 68.94 100 ARG A CA 1
ATOM 786 C C . ARG A 1 100 ? -5.696 17.072 -4.847 1.00 68.94 100 ARG A C 1
ATOM 788 O O . ARG A 1 100 ? -5.954 16.282 -5.747 1.00 68.94 100 ARG A O 1
ATOM 795 N N . PHE A 1 101 ? -4.859 18.098 -4.997 1.00 77.00 101 PHE A N 1
ATOM 796 C CA . PHE A 1 101 ? -4.107 18.336 -6.231 1.00 77.00 101 PHE A CA 1
ATOM 797 C C . PHE A 1 101 ? -3.103 17.211 -6.503 1.00 77.00 101 PHE A C 1
ATOM 799 O O . PHE A 1 101 ? -3.078 16.683 -7.611 1.00 77.00 101 PHE A O 1
ATOM 806 N N . ALA A 1 102 ? -2.341 16.786 -5.493 1.00 77.44 102 ALA A N 1
ATOM 807 C CA . ALA A 1 102 ? -1.424 15.657 -5.597 1.00 77.44 102 ALA A CA 1
ATOM 808 C C . ALA A 1 102 ? -2.174 14.360 -5.929 1.00 77.44 102 ALA A C 1
ATOM 810 O O . ALA A 1 102 ? -1.808 13.677 -6.876 1.00 77.44 102 ALA A O 1
ATOM 811 N N . ALA A 1 103 ? -3.287 14.071 -5.247 1.00 72.56 103 ALA A N 1
ATOM 812 C CA . ALA A 1 103 ? -4.111 12.898 -5.526 1.00 72.56 103 ALA A CA 1
ATOM 813 C C . ALA A 1 103 ? -4.738 12.928 -6.928 1.00 72.56 103 ALA A C 1
ATOM 815 O O . ALA A 1 103 ? -4.886 11.877 -7.545 1.00 72.56 103 ALA A O 1
ATOM 816 N N . LEU A 1 104 ? -5.099 14.104 -7.451 1.00 78.38 104 LEU A N 1
ATOM 817 C CA . LEU A 1 104 ? -5.605 14.249 -8.817 1.00 78.38 104 LEU A CA 1
ATOM 818 C C . LEU A 1 104 ? -4.509 13.941 -9.843 1.00 78.38 104 LEU A C 1
ATOM 820 O O . LEU A 1 104 ? -4.754 13.181 -10.774 1.00 78.38 104 LEU A O 1
ATOM 824 N N . ILE A 1 105 ? -3.290 14.446 -9.629 1.00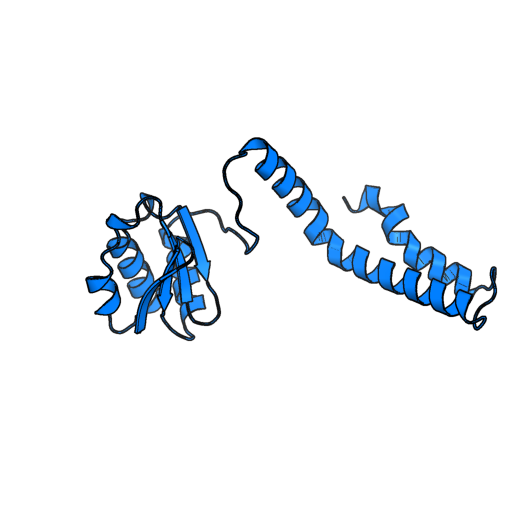 78.81 105 ILE A N 1
ATOM 825 C CA . ILE A 1 105 ? -2.132 14.115 -10.471 1.00 78.81 105 ILE A CA 1
ATOM 826 C C . ILE A 1 105 ? -1.834 12.614 -10.393 1.00 78.81 105 ILE A C 1
ATOM 828 O O . ILE A 1 105 ? -1.724 11.964 -11.427 1.00 78.81 105 ILE A O 1
ATOM 832 N N . THR A 1 106 ? -1.781 12.033 -9.194 1.00 80.00 106 THR A N 1
ATOM 833 C CA . THR A 1 106 ? -1.539 10.596 -9.004 1.00 80.00 106 THR A CA 1
ATOM 834 C C . THR A 1 106 ? -2.600 9.745 -9.704 1.00 80.00 106 THR A C 1
ATOM 836 O O . THR A 1 106 ? -2.252 8.792 -10.396 1.00 80.00 106 THR A O 1
ATOM 839 N N . LYS A 1 107 ? -3.885 10.114 -9.615 1.00 76.00 107 LYS A N 1
ATOM 840 C CA . LYS A 1 107 ? -4.977 9.409 -10.314 1.00 76.00 107 LYS A CA 1
ATOM 841 C C . LYS A 1 107 ? -4.831 9.419 -11.837 1.00 76.00 107 LYS A C 1
ATOM 843 O O . LYS A 1 107 ? -5.239 8.457 -12.475 1.00 76.00 107 LYS A O 1
ATOM 848 N N . ILE A 1 108 ? -4.263 10.479 -12.406 1.00 79.88 108 ILE A N 1
ATOM 849 C CA . ILE A 1 108 ? -4.071 10.646 -13.854 1.00 79.88 108 ILE A CA 1
ATOM 850 C C . ILE A 1 108 ? -2.779 9.945 -14.324 1.00 79.88 108 ILE A C 1
ATOM 852 O O . ILE A 1 108 ? -2.741 9.311 -15.378 1.00 79.88 108 ILE A O 1
ATOM 856 N N . VAL A 1 109 ? -1.713 10.015 -13.522 1.00 79.94 109 VAL A N 1
ATOM 857 C CA . VAL A 1 109 ? -0.373 9.529 -13.893 1.00 79.94 109 VAL A CA 1
ATOM 858 C C . VAL A 1 109 ? -0.186 8.033 -13.623 1.00 79.94 109 VAL A C 1
ATOM 860 O O . VAL A 1 109 ? 0.468 7.351 -14.405 1.00 79.94 109 VAL A O 1
ATOM 863 N N . VAL A 1 110 ? -0.757 7.477 -12.550 1.00 83.12 110 VAL A N 1
ATOM 864 C CA . VAL A 1 110 ? -0.551 6.058 -12.192 1.00 83.12 110 VAL A CA 1
ATOM 865 C C . VAL A 1 110 ? -1.044 5.087 -13.280 1.00 83.12 110 VAL A C 1
ATOM 867 O O . VAL A 1 110 ? -0.286 4.176 -13.619 1.00 83.12 110 VAL A O 1
ATOM 870 N N . PRO A 1 111 ? -2.230 5.272 -13.898 1.00 81.94 111 PRO A N 1
ATOM 871 C CA . PRO A 1 111 ? -2.673 4.411 -14.999 1.00 81.94 111 PRO A CA 1
ATOM 872 C C . PRO A 1 111 ? -1.780 4.493 -16.248 1.00 81.94 111 PRO A C 1
ATOM 874 O O . PRO A 1 111 ? -1.631 3.505 -16.963 1.00 81.94 111 PRO A O 1
ATOM 877 N N . SER A 1 112 ? -1.158 5.649 -16.506 1.00 81.75 112 SER A N 1
ATOM 878 C CA . SER A 1 112 ? -0.277 5.869 -17.663 1.00 81.75 112 SER A CA 1
ATOM 879 C C . SER A 1 112 ? 1.192 5.500 -17.398 1.00 81.75 112 SER A C 1
ATOM 881 O O . SER A 1 112 ? 1.978 5.375 -18.342 1.00 81.75 112 SER A O 1
ATOM 883 N N . LEU A 1 113 ? 1.566 5.247 -16.138 1.00 84.75 113 LEU A N 1
ATOM 884 C CA . LEU A 1 113 ? 2.945 4.988 -15.713 1.00 84.75 113 LEU A CA 1
ATOM 885 C C . LEU A 1 113 ? 3.560 3.760 -16.397 1.00 84.75 113 LEU A C 1
ATOM 887 O O . LEU A 1 113 ? 4.711 3.807 -16.821 1.00 84.75 113 LEU A O 1
ATOM 891 N N . GLY A 1 114 ? 2.792 2.678 -16.562 1.00 85.56 114 GLY A N 1
ATOM 892 C CA . GLY A 1 114 ? 3.279 1.461 -17.221 1.00 85.56 114 GLY A CA 1
ATOM 893 C C . GLY A 1 114 ? 3.691 1.693 -18.680 1.00 85.56 114 GLY A C 1
ATOM 894 O O . GLY A 1 114 ? 4.740 1.212 -19.114 1.00 85.56 114 GLY A O 1
ATOM 895 N N . VAL A 1 115 ? 2.908 2.484 -19.421 1.00 85.31 115 VAL A N 1
ATOM 896 C CA . VAL A 1 115 ? 3.189 2.823 -20.827 1.00 85.31 115 VAL A CA 1
ATOM 897 C C . VAL A 1 115 ? 4.381 3.781 -20.924 1.00 85.31 115 VAL A C 1
ATOM 899 O O . VAL A 1 115 ? 5.279 3.567 -21.739 1.00 85.31 115 VAL A O 1
ATOM 902 N N . LEU A 1 116 ? 4.448 4.778 -20.034 1.00 85.94 116 LEU A N 1
ATOM 903 C CA . LEU A 1 116 ? 5.588 5.695 -19.918 1.00 85.94 116 LEU A CA 1
ATOM 904 C C . LEU A 1 116 ? 6.901 4.950 -19.641 1.00 85.94 116 LEU A C 1
ATOM 906 O O . LEU A 1 116 ? 7.913 5.231 -20.284 1.00 85.94 116 LEU A O 1
ATOM 910 N N . CYS A 1 117 ? 6.892 3.976 -18.726 1.00 88.81 117 CYS A N 1
ATOM 911 C CA . CYS A 1 117 ? 8.065 3.159 -18.423 1.00 88.81 117 CYS A CA 1
ATOM 912 C C . CYS A 1 117 ? 8.517 2.335 -19.635 1.00 88.81 117 CYS A C 1
ATOM 914 O O . CYS A 1 117 ? 9.709 2.316 -19.943 1.00 88.81 117 CYS A O 1
ATOM 916 N N . ALA A 1 118 ? 7.588 1.693 -20.350 1.00 88.25 118 ALA A N 1
ATOM 917 C CA . ALA A 1 118 ? 7.913 0.914 -21.544 1.00 88.25 118 ALA A CA 1
ATOM 918 C C . ALA A 1 118 ? 8.569 1.783 -22.633 1.00 88.25 118 ALA A C 1
ATOM 920 O O . ALA A 1 118 ? 9.622 1.427 -23.166 1.00 88.25 118 ALA A O 1
ATOM 921 N N . CYS A 1 119 ? 8.004 2.959 -22.910 1.00 88.19 119 CYS A N 1
ATOM 922 C CA . CYS A 1 119 ? 8.562 3.897 -23.883 1.00 88.19 119 CYS A CA 1
ATOM 923 C C . CYS A 1 119 ? 9.912 4.481 -23.445 1.00 88.19 119 CYS A C 1
ATOM 925 O O . CYS A 1 119 ? 10.828 4.575 -24.263 1.00 88.19 119 CYS A O 1
ATOM 927 N N . GLY A 1 120 ? 10.076 4.800 -22.157 1.00 88.00 120 GLY A N 1
ATOM 928 C CA . GLY A 1 120 ? 11.347 5.271 -21.604 1.00 88.00 120 GLY A CA 1
ATOM 929 C C . GLY A 1 120 ? 12.472 4.240 -21.731 1.00 88.00 120 GLY A C 1
ATOM 930 O O . GLY A 1 120 ? 13.593 4.595 -22.093 1.00 88.00 120 GLY A O 1
ATOM 931 N N . ILE A 1 121 ? 12.171 2.956 -21.513 1.00 92.31 121 ILE A N 1
ATOM 932 C CA . ILE A 1 121 ? 13.142 1.867 -21.697 1.00 92.31 121 ILE A CA 1
ATOM 933 C C . ILE A 1 121 ? 13.548 1.752 -23.170 1.00 92.31 121 ILE A C 1
ATOM 935 O O . ILE A 1 121 ? 14.739 1.673 -23.462 1.00 92.31 121 ILE A O 1
ATOM 939 N N . ILE A 1 122 ? 12.592 1.796 -24.104 1.00 90.75 122 ILE A N 1
ATOM 940 C CA . ILE A 1 122 ? 12.878 1.732 -25.549 1.00 90.75 122 ILE A CA 1
ATOM 941 C C . ILE A 1 122 ? 13.763 2.908 -25.984 1.00 90.75 122 ILE A C 1
ATOM 943 O O . ILE A 1 122 ? 14.751 2.707 -26.694 1.00 90.75 122 ILE A O 1
ATOM 947 N N . ALA A 1 123 ? 13.455 4.122 -25.518 1.00 86.88 123 ALA A N 1
ATOM 948 C CA . ALA A 1 123 ? 14.262 5.307 -25.794 1.00 86.88 123 ALA A CA 1
ATOM 949 C C . ALA A 1 123 ? 15.682 5.185 -25.212 1.00 86.88 123 ALA A C 1
ATOM 951 O O . ALA A 1 123 ? 16.656 5.469 -25.908 1.00 86.88 123 ALA A O 1
ATOM 952 N N . GLY A 1 124 ? 15.814 4.704 -23.971 1.00 88.56 124 GLY A N 1
ATOM 953 C CA . GLY A 1 124 ? 17.107 4.497 -23.316 1.00 88.56 124 GLY A CA 1
ATOM 954 C C . GLY A 1 124 ? 17.967 3.442 -24.012 1.00 88.56 124 GLY A C 1
ATOM 955 O O . GLY A 1 124 ? 1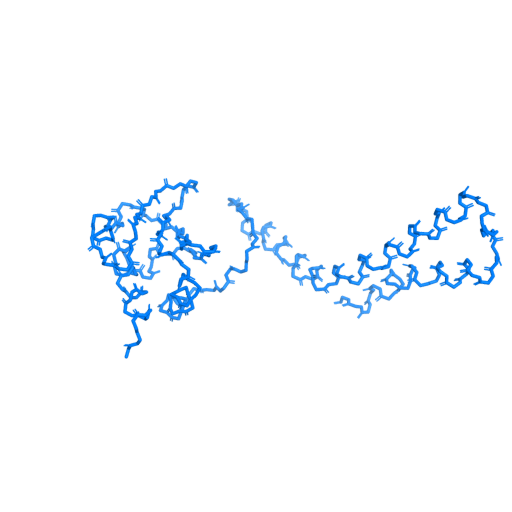9.157 3.663 -24.236 1.00 88.56 124 GLY A O 1
ATOM 956 N N . VAL A 1 125 ? 17.361 2.327 -24.428 1.00 89.12 125 VAL A N 1
ATOM 957 C CA . VAL A 1 125 ? 18.031 1.298 -25.235 1.00 89.12 125 VAL A CA 1
ATOM 958 C C . VAL A 1 125 ? 18.517 1.904 -26.551 1.00 89.12 125 VAL A C 1
ATOM 960 O O . VAL A 1 125 ? 19.692 1.758 -26.879 1.00 89.12 125 VAL A O 1
ATOM 963 N N . ASN A 1 126 ? 17.679 2.670 -27.255 1.00 87.62 126 ASN A N 1
ATOM 964 C CA . ASN A 1 126 ? 18.093 3.355 -28.481 1.00 87.62 126 ASN A CA 1
ATOM 965 C C . ASN A 1 126 ? 19.295 4.290 -28.253 1.00 87.62 126 ASN A C 1
ATOM 967 O O . ASN A 1 126 ? 20.259 4.255 -29.015 1.00 87.62 126 ASN A O 1
ATOM 971 N N . SER A 1 127 ? 19.289 5.079 -27.171 1.00 85.75 127 SER A N 1
ATOM 972 C CA . SER A 1 127 ? 20.414 5.956 -26.818 1.00 85.75 127 SER A CA 1
ATOM 973 C C . SER A 1 127 ? 21.712 5.187 -26.557 1.00 85.75 127 SER A C 1
ATOM 975 O O . SER A 1 127 ? 22.783 5.654 -26.943 1.00 85.75 127 SER A O 1
ATOM 977 N N . ILE A 1 128 ? 21.640 3.999 -25.950 1.00 88.31 128 ILE A N 1
ATOM 978 C CA . ILE A 1 128 ? 22.816 3.145 -25.728 1.00 88.31 128 ILE A CA 1
ATOM 979 C C . ILE A 1 128 ? 23.328 2.566 -27.053 1.00 88.31 128 ILE A C 1
ATOM 981 O O . ILE A 1 128 ? 24.539 2.576 -27.286 1.00 88.31 128 ILE A O 1
ATOM 985 N N . LEU A 1 129 ? 22.445 2.098 -27.941 1.00 85.12 129 LEU A N 1
ATOM 986 C CA . LEU A 1 129 ? 22.854 1.573 -29.251 1.00 85.12 129 LEU A CA 1
ATOM 987 C C . LEU A 1 129 ? 23.489 2.652 -30.142 1.00 85.12 129 LEU A C 1
ATOM 989 O O . LEU A 1 129 ? 24.426 2.354 -30.881 1.00 85.12 129 LEU A O 1
ATOM 993 N N . LEU A 1 130 ? 23.035 3.903 -30.021 1.00 85.25 130 LEU A N 1
ATOM 994 C CA . LEU A 1 130 ? 23.660 5.049 -30.684 1.00 85.25 130 LEU A CA 1
ATOM 995 C C . LEU A 1 130 ? 25.019 5.401 -30.070 1.00 85.25 130 LEU A C 1
ATOM 997 O O . LEU A 1 130 ? 25.981 5.631 -30.795 1.00 85.25 130 LEU A O 1
ATOM 1001 N N . SER A 1 131 ? 25.118 5.406 -28.737 1.00 84.06 131 SER A N 1
ATOM 1002 C CA . SER A 1 131 ? 26.364 5.713 -28.018 1.00 84.06 131 SER A CA 1
ATOM 1003 C C . SER A 1 131 ? 27.465 4.671 -28.265 1.00 84.06 131 SER A C 1
ATOM 1005 O O . SER A 1 131 ? 28.640 5.009 -28.381 1.00 84.06 131 SER A O 1
ATOM 1007 N N . THR A 1 132 ? 27.089 3.397 -28.398 1.00 84.81 132 THR A N 1
ATOM 1008 C CA . THR A 1 132 ? 28.012 2.285 -28.690 1.00 84.81 132 THR A CA 1
ATOM 1009 C C . THR A 1 132 ? 28.358 2.145 -30.176 1.00 84.81 132 THR A C 1
ATOM 1011 O O . THR A 1 132 ? 29.208 1.328 -30.523 1.00 84.81 132 THR A O 1
ATOM 1014 N N . GLY A 1 133 ? 27.726 2.930 -31.056 1.00 81.81 133 GLY A N 1
ATOM 1015 C CA . GLY A 1 133 ? 27.957 2.890 -32.503 1.00 81.81 133 GLY A CA 1
ATOM 1016 C C . GLY A 1 133 ? 27.416 1.638 -33.201 1.00 81.81 133 GLY A C 1
ATOM 1017 O O . GLY A 1 133 ? 27.744 1.405 -34.360 1.00 81.81 133 GLY A O 1
ATOM 1018 N N . VAL A 1 134 ? 26.596 0.829 -32.516 1.00 78.38 134 VAL A N 1
ATOM 1019 C CA . VAL A 1 134 ? 25.932 -0.355 -33.095 1.00 78.38 134 VAL A CA 1
ATOM 1020 C C . VAL A 1 134 ? 24.875 0.060 -34.120 1.00 78.38 134 VAL A C 1
ATOM 1022 O O . VAL A 1 134 ? 24.617 -0.667 -35.077 1.00 78.38 134 VAL A O 1
ATOM 1025 N N . ILE A 1 135 ? 24.265 1.230 -33.921 1.00 79.00 135 ILE A N 1
ATOM 1026 C CA . ILE A 1 135 ? 23.314 1.843 -34.847 1.00 79.00 135 ILE A CA 1
ATOM 1027 C C . ILE A 1 135 ? 23.791 3.259 -35.166 1.00 79.00 135 ILE A C 1
ATOM 1029 O O . ILE A 1 135 ? 24.251 3.978 -34.278 1.00 79.00 135 ILE A O 1
ATOM 1033 N N . THR A 1 136 ? 23.646 3.677 -36.423 1.00 77.62 136 THR A N 1
ATOM 1034 C CA . THR A 1 136 ? 24.016 5.024 -36.867 1.00 77.62 136 THR A CA 1
ATOM 1035 C C . THR A 1 136 ? 22.819 5.973 -36.792 1.00 77.62 136 THR A C 1
ATOM 1037 O O . THR A 1 136 ? 21.658 5.595 -36.988 1.00 77.62 136 THR A O 1
ATOM 1040 N N . SER A 1 137 ? 23.077 7.253 -36.526 1.00 70.94 137 SER A N 1
ATOM 1041 C CA . SER A 1 137 ? 22.059 8.302 -36.623 1.00 70.94 137 SER A CA 1
ATOM 1042 C C . SER A 1 137 ? 21.452 8.332 -38.031 1.00 70.94 137 SER A C 1
ATOM 1044 O O . SER A 1 137 ? 22.159 8.625 -38.989 1.00 70.94 137 SER A O 1
ATOM 1046 N N . GLY A 1 138 ? 20.154 8.027 -38.156 1.00 71.19 138 GLY A N 1
ATOM 1047 C CA . GLY A 1 138 ? 19.446 7.961 -39.443 1.00 71.19 138 GLY A CA 1
ATOM 1048 C C . GLY A 1 138 ? 19.200 6.556 -40.007 1.00 71.19 138 GLY A C 1
ATOM 1049 O O . GLY A 1 138 ? 18.500 6.443 -41.011 1.00 71.19 138 GLY A O 1
ATOM 1050 N N . ASP A 1 139 ? 19.695 5.491 -39.367 1.00 80.94 139 ASP A N 1
ATOM 1051 C CA . ASP A 1 139 ? 19.331 4.120 -39.750 1.00 80.94 139 ASP A CA 1
ATOM 1052 C C . ASP A 1 139 ? 17.839 3.839 -39.513 1.00 80.94 139 ASP A C 1
ATOM 1054 O O . ASP A 1 139 ? 17.234 4.339 -38.560 1.00 80.94 139 ASP A O 1
ATOM 1058 N N . GLY A 1 140 ? 17.245 2.971 -40.340 1.00 81.50 140 GLY A N 1
ATOM 1059 C CA . GLY A 1 140 ? 15.829 2.593 -40.225 1.00 81.50 140 GLY A CA 1
ATOM 1060 C C . GLY A 1 140 ? 15.464 2.041 -38.842 1.00 81.50 140 GLY A C 1
ATOM 1061 O O . GLY A 1 140 ? 14.394 2.345 -38.317 1.00 81.50 140 GLY A O 1
ATOM 1062 N N . THR A 1 141 ? 16.389 1.314 -38.208 1.00 81.50 141 THR A N 1
ATOM 1063 C CA . THR A 1 141 ? 16.245 0.811 -36.834 1.00 81.50 141 THR A CA 1
ATOM 1064 C C . THR A 1 141 ? 16.220 1.946 -35.811 1.00 81.50 141 THR A C 1
ATOM 1066 O O . THR A 1 141 ? 15.387 1.925 -34.910 1.00 81.50 141 THR A O 1
ATOM 1069 N N . ASN A 1 142 ? 17.069 2.967 -35.971 1.00 83.00 142 ASN A N 1
ATOM 1070 C CA . ASN A 1 142 ? 17.068 4.140 -35.096 1.00 83.00 142 ASN A CA 1
ATOM 1071 C C . ASN A 1 142 ? 15.748 4.905 -35.211 1.00 83.00 142 ASN A C 1
ATOM 1073 O O . ASN A 1 142 ? 15.134 5.206 -34.197 1.00 83.00 142 ASN A O 1
ATOM 1077 N N . ILE A 1 143 ? 15.275 5.152 -36.437 1.00 83.94 143 ILE A N 1
ATOM 1078 C CA . ILE A 1 143 ? 14.018 5.873 -36.683 1.00 83.94 143 ILE A CA 1
ATOM 1079 C C . ILE A 1 143 ? 12.825 5.117 -36.077 1.00 83.94 143 ILE A C 1
ATOM 1081 O O . ILE A 1 143 ? 11.953 5.723 -35.454 1.00 83.94 143 ILE A O 1
ATOM 1085 N N . LEU A 1 144 ? 12.786 3.787 -36.214 1.00 85.31 144 LEU A N 1
ATOM 1086 C CA . LEU A 1 144 ? 11.756 2.945 -35.599 1.00 85.31 144 LEU A CA 1
ATOM 1087 C C . LEU A 1 144 ? 11.788 3.026 -34.069 1.00 85.31 144 LEU A C 1
ATOM 1089 O O . LEU A 1 144 ? 10.760 3.302 -33.452 1.00 85.31 144 LEU A O 1
ATOM 1093 N N . LEU A 1 145 ? 12.956 2.825 -33.455 1.00 85.00 145 LEU A N 1
ATOM 1094 C CA . LEU A 1 145 ? 13.100 2.842 -31.998 1.00 85.00 145 LEU A CA 1
ATOM 1095 C C . LEU A 1 145 ? 12.870 4.240 -31.409 1.00 85.00 145 LEU A C 1
ATOM 1097 O O . LEU A 1 145 ? 12.226 4.361 -30.367 1.00 85.00 145 LEU A O 1
ATOM 1101 N N . SER A 1 146 ? 13.329 5.300 -32.077 1.00 85.19 146 SER A N 1
ATOM 1102 C CA . SER A 1 146 ? 13.102 6.680 -31.644 1.00 85.19 146 SER A CA 1
ATOM 1103 C C . SER A 1 146 ? 11.628 7.057 -31.722 1.00 85.19 146 SER A C 1
ATOM 1105 O O . SER A 1 146 ? 11.112 7.699 -30.809 1.00 85.19 146 SER A O 1
ATOM 1107 N N . ASN A 1 147 ? 10.928 6.629 -32.777 1.00 86.88 147 ASN A N 1
ATOM 1108 C CA . ASN A 1 147 ? 9.496 6.883 -32.916 1.00 86.88 147 ASN A CA 1
ATOM 1109 C C . ASN A 1 147 ? 8.682 6.079 -31.898 1.00 86.88 147 ASN A C 1
ATOM 1111 O O . ASN A 1 147 ? 7.755 6.629 -31.319 1.00 86.88 147 ASN A O 1
ATOM 1115 N N . LEU A 1 148 ? 9.044 4.823 -31.618 1.00 86.50 148 LEU A N 1
ATOM 1116 C CA . LEU A 1 148 ? 8.393 4.011 -30.582 1.00 86.50 148 LEU A CA 1
ATOM 1117 C C . LEU A 1 148 ? 8.621 4.568 -29.169 1.00 86.50 148 LEU A C 1
ATOM 1119 O O . LEU A 1 148 ? 7.689 4.617 -28.366 1.00 86.50 148 LEU A O 1
ATOM 1123 N N . GLY A 1 149 ? 9.840 5.025 -28.870 1.00 83.81 149 GLY A N 1
ATOM 1124 C CA . GLY A 1 149 ? 10.162 5.670 -27.596 1.00 83.81 149 GLY A CA 1
ATOM 1125 C C . GLY A 1 149 ? 9.434 7.005 -27.410 1.00 83.81 149 GLY A C 1
ATOM 1126 O O . GLY A 1 149 ? 8.941 7.294 -26.322 1.00 83.81 149 GLY A O 1
ATOM 1127 N N . ASN A 1 150 ? 9.292 7.791 -28.480 1.00 83.25 150 ASN A N 1
ATOM 1128 C CA . ASN A 1 150 ? 8.614 9.088 -28.430 1.00 83.25 150 ASN A CA 1
ATOM 1129 C C . ASN A 1 150 ? 7.094 9.010 -28.623 1.00 83.25 150 ASN A C 1
ATOM 1131 O O . ASN A 1 150 ? 6.404 9.961 -28.262 1.00 83.25 150 ASN A O 1
ATOM 1135 N N . ALA A 1 151 ? 6.552 7.898 -29.129 1.00 83.31 151 ALA A N 1
ATOM 1136 C CA . ALA A 1 151 ? 5.124 7.745 -29.405 1.00 83.31 151 ALA A CA 1
ATOM 1137 C C . ALA A 1 151 ? 4.264 8.065 -28.175 1.00 83.31 151 ALA A C 1
ATOM 1139 O O . ALA A 1 151 ? 3.299 8.815 -28.279 1.00 83.31 151 ALA A O 1
ATOM 1140 N N . CYS A 1 152 ? 4.640 7.582 -26.989 1.00 73.81 152 CYS A N 1
ATOM 1141 C CA . CYS A 1 152 ? 3.873 7.856 -25.772 1.00 73.81 152 CYS A CA 1
ATOM 1142 C C . CYS A 1 152 ? 3.893 9.336 -25.362 1.00 73.81 152 CYS A C 1
ATOM 1144 O O . CYS A 1 152 ? 2.926 9.792 -24.764 1.00 73.81 152 CYS A O 1
ATOM 1146 N N . LEU A 1 153 ? 4.942 10.096 -25.700 1.00 74.81 153 LEU A N 1
ATOM 1147 C CA . LEU A 1 153 ? 4.997 11.544 -25.460 1.00 74.81 153 LEU A CA 1
ATOM 1148 C C . LEU A 1 153 ? 4.177 12.313 -26.502 1.00 74.81 153 LEU A C 1
ATOM 1150 O O . LEU A 1 153 ? 3.506 13.286 -26.170 1.00 74.81 153 LEU A O 1
ATOM 1154 N N . THR A 1 154 ? 4.185 11.854 -27.754 1.00 81.69 154 THR A N 1
ATOM 1155 C CA . THR A 1 154 ? 3.389 12.442 -28.841 1.00 81.69 154 THR A CA 1
ATOM 1156 C C . THR A 1 154 ? 1.890 12.219 -28.639 1.00 81.69 154 THR A C 1
ATOM 1158 O O . THR A 1 154 ? 1.100 13.130 -28.867 1.00 81.69 154 THR A O 1
ATOM 1161 N N . PHE A 1 155 ? 1.495 11.033 -28.170 1.00 80.69 155 PHE A N 1
ATOM 1162 C CA . PHE A 1 155 ? 0.103 10.688 -27.863 1.00 80.69 155 PHE A CA 1
ATOM 1163 C C . PHE A 1 155 ? -0.279 10.954 -26.402 1.00 80.69 155 PHE A C 1
ATOM 1165 O O . PHE A 1 155 ? -1.418 10.703 -26.019 1.00 80.69 155 PHE A O 1
ATOM 1172 N N . PHE A 1 156 ? 0.631 11.510 -25.597 1.00 77.94 156 PHE A N 1
ATOM 1173 C CA . PHE A 1 156 ? 0.369 11.873 -24.204 1.00 77.94 156 PHE A CA 1
ATOM 1174 C C . PHE A 1 156 ? -0.897 12.730 -24.022 1.00 77.94 156 PHE A C 1
ATOM 1176 O O . PHE A 1 156 ? -1.679 12.415 -23.129 1.00 77.94 156 PHE A O 1
ATOM 1183 N N . PRO A 1 157 ? -1.185 13.729 -24.889 1.00 75.06 157 PRO A N 1
ATOM 1184 C CA . PRO A 1 157 ? -2.413 14.526 -24.793 1.00 75.06 157 PRO A CA 1
ATOM 1185 C C . PRO A 1 157 ? -3.711 13.764 -25.105 1.00 75.06 157 PRO A C 1
ATOM 1187 O O . PRO A 1 157 ? -4.785 14.313 -24.902 1.00 75.06 157 PRO A O 1
ATOM 1190 N N . VAL A 1 158 ? -3.623 12.556 -25.671 1.00 74.44 158 VAL A N 1
ATOM 1191 C CA . VAL A 1 158 ? -4.771 11.692 -26.009 1.00 74.44 158 VAL A CA 1
ATOM 1192 C C . VAL A 1 158 ? -4.954 10.581 -24.964 1.00 74.44 158 VAL A C 1
ATOM 1194 O O . VAL A 1 158 ? -6.049 10.047 -24.819 1.00 74.44 158 VAL A O 1
ATOM 1197 N N . ILE A 1 159 ? -3.877 10.210 -24.262 1.00 66.50 159 ILE A N 1
ATOM 1198 C CA . ILE A 1 159 ? -3.861 9.163 -23.227 1.00 66.50 159 ILE A CA 1
ATOM 1199 C C . ILE A 1 159 ? -4.373 9.691 -21.873 1.00 66.50 159 ILE A C 1
ATOM 1201 O O . ILE A 1 159 ? -4.888 8.900 -21.082 1.00 66.50 159 ILE A O 1
ATOM 1205 N N . LEU A 1 160 ? -4.224 10.995 -21.609 1.00 59.16 160 LEU A N 1
ATOM 1206 C CA . LEU A 1 160 ? -4.754 11.691 -20.428 1.00 59.16 160 LEU A CA 1
ATOM 1207 C C . LEU A 1 160 ? -6.086 12.384 -20.725 1.00 59.16 160 LEU A C 1
ATOM 1209 O O . LEU A 1 160 ? -6.941 12.386 -19.811 1.00 59.16 160 LEU A O 1
#

Radius of gyration: 23.9 Å; chains: 1; bounding box: 50×38×66 Å

Sequence (160 aa):
MNENQKLAQFILENVGGKENVESATHCMTRLRLKLKDTSKANRTNLDNHPGIISTQIAEGKLQVIIGTQVGDVYEEFIKFVHVVEETPQEETKDKNVLNRFAALITKIVVPSLGVLCACGIIAGVNSILLSTGVITSGDGTNILLSNLGNACLTFFPVIL

pLDDT: mean 81.41, std 14.45, range [33.62, 94.56]

Secondary structure (DSSP, 8-state):
--HHHHHHHHHHHHTT-GGGEEEEEE-SSEEEEEES-GGG--HHHHHTSTT-SEEEEETTEEEEE--TTHHHHHHHHHHHHT-----S-----S-HHHHHHHHHHHHHHHHHHHHHHHHHHHHHHHHHHHHTTSS-TT-HHHHHHHHHHHHHHHSHHHH-